Protein AF-A0A4S8MD81-F1 (afdb_monomer_lite)

Radius of gyration: 16.58 Å; chains: 1; bounding box: 30×40×44 Å

pLDDT: mean 76.7, std 15.65, range [37.62, 96.25]

Structure (mmCIF, N/CA/C/O backbone):
data_AF-A0A4S8MD81-F1
#
_entry.id   AF-A0A4S8MD81-F1
#
loop_
_atom_site.group_PDB
_atom_site.id
_atom_site.type_symbol
_atom_site.label_atom_id
_atom_site.label_alt_id
_atom_site.label_comp_id
_atom_site.label_asym_id
_atom_site.label_entity_id
_atom_site.label_seq_id
_atom_site.pdbx_PDB_ins_code
_atom_site.Cartn_x
_atom_site.Cartn_y
_atom_site.Cartn_z
_atom_site.occupancy
_atom_site.B_iso_or_equiv
_atom_site.auth_seq_id
_atom_site.auth_comp_id
_atom_site.auth_asym_id
_atom_site.auth_atom_id
_atom_site.pdbx_PDB_model_num
ATOM 1 N N . MET A 1 1 ? 10.288 -22.229 23.205 1.00 49.97 1 MET A N 1
ATOM 2 C CA . MET A 1 1 ? 10.085 -22.888 21.887 1.00 49.97 1 MET A CA 1
ATOM 3 C C . MET A 1 1 ? 8.923 -22.308 21.059 1.00 49.97 1 MET A C 1
ATOM 5 O O . MET A 1 1 ? 9.037 -22.309 19.837 1.00 49.97 1 MET A O 1
ATOM 9 N N . LEU A 1 2 ? 7.846 -21.766 21.659 1.00 53.09 2 LEU A N 1
ATOM 10 C CA . LEU A 1 2 ? 6.746 -21.101 20.921 1.00 53.09 2 LEU A CA 1
ATOM 11 C C . LEU A 1 2 ? 7.220 -19.913 20.058 1.00 53.09 2 LEU A C 1
ATOM 13 O O . LEU A 1 2 ? 6.935 -19.866 18.865 1.00 53.09 2 LEU A O 1
ATOM 17 N N . PHE A 1 3 ? 8.045 -19.026 20.628 1.00 46.56 3 PHE A N 1
ATOM 18 C CA . PHE A 1 3 ? 8.605 -17.854 19.938 1.00 46.56 3 PHE A CA 1
ATOM 19 C C . PHE A 1 3 ? 9.374 -18.184 18.648 1.00 46.56 3 PHE A C 1
ATOM 21 O O . PHE A 1 3 ? 9.335 -17.412 17.689 1.00 46.56 3 PHE A O 1
ATOM 28 N N . ASP A 1 4 ? 10.059 -19.330 18.595 1.00 56.09 4 ASP A N 1
ATOM 29 C CA . ASP A 1 4 ? 10.846 -19.723 17.422 1.00 56.09 4 ASP A CA 1
ATOM 30 C C . ASP A 1 4 ? 9.955 -20.322 16.315 1.00 56.09 4 ASP A C 1
ATOM 32 O O . ASP A 1 4 ? 10.161 -20.067 15.127 1.00 56.09 4 ASP A O 1
ATOM 36 N N . ARG A 1 5 ? 8.863 -21.009 16.692 1.00 54.31 5 ARG A N 1
ATOM 37 C CA . ARG A 1 5 ? 7.783 -21.387 15.760 1.00 54.31 5 ARG A CA 1
ATOM 38 C C . ARG A 1 5 ? 7.061 -20.156 15.206 1.00 54.31 5 ARG A C 1
ATOM 40 O O . ARG A 1 5 ? 6.821 -20.102 14.000 1.00 54.31 5 ARG A O 1
ATOM 47 N N . GLU A 1 6 ? 6.788 -19.152 16.038 1.00 52.56 6 GLU A N 1
ATOM 48 C CA . GLU A 1 6 ? 6.227 -17.858 15.624 1.00 52.56 6 GLU A CA 1
ATOM 49 C C . GLU A 1 6 ? 7.151 -17.143 14.625 1.00 52.56 6 GLU A C 1
ATOM 51 O O . GLU A 1 6 ? 6.708 -16.701 13.564 1.00 52.56 6 GLU A O 1
ATOM 56 N N . ARG A 1 7 ? 8.462 -17.073 14.911 1.00 55.28 7 ARG A N 1
ATOM 57 C CA . ARG A 1 7 ? 9.468 -16.475 14.014 1.00 55.28 7 ARG A CA 1
ATOM 58 C C . ARG A 1 7 ? 9.578 -17.223 12.689 1.00 55.28 7 ARG A C 1
ATOM 60 O O . ARG A 1 7 ? 9.639 -16.576 11.642 1.00 55.28 7 ARG A O 1
ATOM 67 N N . ARG A 1 8 ? 9.562 -18.560 12.697 1.00 54.34 8 ARG A N 1
ATOM 68 C CA . ARG A 1 8 ? 9.571 -19.377 11.469 1.00 54.34 8 ARG A CA 1
ATOM 69 C C . ARG A 1 8 ? 8.286 -19.202 10.658 1.00 54.34 8 ARG A C 1
ATOM 71 O O . ARG A 1 8 ? 8.365 -19.059 9.440 1.00 54.34 8 ARG A O 1
ATOM 78 N N . ARG A 1 9 ? 7.117 -19.108 11.306 1.00 56.19 9 ARG A N 1
ATOM 79 C CA . ARG A 1 9 ? 5.835 -18.782 10.650 1.00 56.19 9 ARG A CA 1
ATOM 80 C C . ARG A 1 9 ? 5.847 -17.375 10.046 1.00 56.19 9 ARG A C 1
ATOM 82 O O . ARG A 1 9 ? 5.486 -17.225 8.881 1.00 56.19 9 ARG A O 1
ATOM 89 N N . ARG A 1 10 ? 6.351 -16.368 10.771 1.00 53.72 10 ARG A N 1
ATOM 90 C CA . ARG A 1 10 ? 6.540 -14.990 10.272 1.00 53.72 10 ARG A CA 1
ATOM 91 C C . ARG A 1 10 ? 7.519 -14.935 9.098 1.00 53.72 10 ARG A C 1
ATOM 93 O O . ARG A 1 10 ? 7.234 -14.261 8.112 1.00 53.72 10 ARG A O 1
ATOM 100 N N . ARG A 1 11 ? 8.626 -15.688 9.145 1.00 54.03 11 ARG A N 1
ATOM 101 C CA . ARG A 1 11 ? 9.551 -15.846 8.008 1.00 54.03 11 ARG A CA 1
ATOM 102 C C . ARG A 1 11 ? 8.854 -16.505 6.819 1.00 54.03 11 ARG A C 1
ATOM 104 O O . ARG A 1 11 ? 8.951 -15.972 5.722 1.00 54.03 11 ARG A O 1
ATOM 111 N N . LYS A 1 12 ? 8.109 -17.600 7.000 1.00 53.16 12 LYS A N 1
ATOM 112 C CA . LYS A 1 12 ? 7.401 -18.292 5.904 1.00 53.16 12 LYS A CA 1
ATOM 113 C C . LYS A 1 12 ? 6.267 -17.442 5.300 1.00 53.16 12 LYS A C 1
ATOM 115 O O . LYS A 1 12 ? 6.057 -17.501 4.094 1.00 53.16 12 LYS A O 1
ATOM 120 N N . LYS A 1 13 ? 5.587 -16.606 6.097 1.00 52.12 13 LYS A N 1
ATOM 121 C CA . LYS A 1 13 ? 4.598 -15.618 5.616 1.00 52.12 13 LYS A CA 1
ATOM 122 C C . LYS A 1 13 ? 5.276 -14.466 4.855 1.00 52.12 13 LYS A C 1
ATOM 124 O O . LYS A 1 13 ? 4.832 -14.121 3.772 1.00 52.12 13 LYS A O 1
ATOM 129 N N . ARG A 1 14 ? 6.434 -13.982 5.330 1.00 48.78 14 ARG A N 1
ATOM 130 C CA . ARG A 1 14 ? 7.292 -13.014 4.611 1.00 48.78 14 ARG A CA 1
ATOM 131 C C . ARG A 1 14 ? 7.850 -13.557 3.286 1.00 48.78 14 ARG A C 1
ATOM 133 O O . ARG A 1 14 ? 8.043 -12.783 2.362 1.00 48.78 14 ARG A O 1
ATOM 140 N N . ASN A 1 15 ? 8.113 -14.865 3.195 1.00 47.84 15 ASN A N 1
ATOM 141 C CA . ASN A 1 15 ? 8.548 -15.526 1.954 1.00 47.84 15 ASN A CA 1
ATOM 142 C C . ASN A 1 15 ? 7.424 -15.609 0.909 1.00 47.84 15 ASN A C 1
ATOM 144 O O . ASN A 1 15 ? 7.713 -15.469 -0.269 1.00 47.84 15 ASN A O 1
ATOM 148 N N . ARG A 1 16 ? 6.171 -15.826 1.334 1.00 50.28 16 ARG A N 1
ATOM 149 C CA . ARG A 1 16 ? 5.004 -15.852 0.434 1.00 50.28 16 ARG A CA 1
ATOM 150 C C . ARG A 1 16 ? 4.580 -14.469 -0.054 1.00 50.28 16 ARG A C 1
ATOM 152 O O . ARG A 1 16 ? 4.001 -14.374 -1.120 1.00 50.28 16 ARG A O 1
ATOM 159 N N . MET A 1 17 ? 4.926 -13.429 0.704 1.00 50.53 17 MET A N 1
ATOM 160 C CA . MET A 1 17 ? 4.511 -12.051 0.457 1.00 50.53 17 MET A CA 1
ATOM 161 C C . MET A 1 17 ? 4.714 -11.603 -0.998 1.00 50.53 17 MET A C 1
ATOM 163 O O . MET A 1 17 ? 3.758 -11.190 -1.631 1.00 50.53 17 MET A O 1
ATOM 167 N N . CYS A 1 18 ? 5.925 -11.717 -1.554 1.00 55.44 18 CYS A N 1
ATOM 168 C CA . CYS A 1 18 ? 6.237 -11.155 -2.878 1.00 55.44 18 CYS A CA 1
ATOM 169 C C . CYS A 1 18 ? 5.833 -12.029 -4.075 1.00 55.44 18 CYS A C 1
ATOM 171 O O . CYS A 1 18 ? 6.227 -11.726 -5.191 1.00 55.44 18 CYS A O 1
ATOM 173 N N . ASN A 1 19 ? 5.088 -13.116 -3.864 1.00 52.03 19 ASN A N 1
ATOM 174 C CA . ASN A 1 19 ? 4.701 -14.014 -4.956 1.00 52.03 19 ASN A CA 1
ATOM 175 C C . ASN A 1 19 ? 3.229 -13.863 -5.370 1.00 52.03 19 ASN A C 1
ATOM 177 O O . ASN A 1 19 ? 2.798 -14.547 -6.295 1.00 52.03 19 ASN A O 1
ATOM 181 N N . ASP A 1 20 ? 2.468 -12.975 -4.726 1.00 51.22 20 ASP A N 1
ATOM 182 C CA . ASP A 1 20 ? 1.067 -12.739 -5.072 1.00 51.22 20 ASP A CA 1
ATOM 183 C C . ASP A 1 20 ? 0.967 -11.589 -6.085 1.00 51.22 20 ASP A C 1
ATOM 185 O O . ASP A 1 20 ? 1.255 -10.436 -5.762 1.00 51.22 20 ASP A O 1
ATOM 189 N N . THR A 1 21 ? 0.551 -11.901 -7.316 1.00 46.38 21 THR A N 1
ATOM 190 C CA . THR A 1 21 ? 0.331 -10.935 -8.403 1.00 46.38 21 THR A CA 1
ATOM 191 C C . THR A 1 21 ? -1.157 -10.621 -8.579 1.00 46.38 21 THR A C 1
ATOM 193 O O . THR A 1 21 ? -1.921 -11.446 -9.077 1.00 46.38 21 THR A O 1
ATOM 196 N N . PRO A 1 22 ? -1.602 -9.400 -8.241 1.00 47.81 22 PRO A N 1
ATOM 197 C CA . PRO A 1 22 ? -2.851 -8.873 -8.780 1.00 47.81 22 PRO A CA 1
ATOM 198 C C . PRO A 1 22 ? -2.528 -7.821 -9.837 1.00 47.81 22 PRO A C 1
ATOM 200 O O . PRO A 1 22 ? -1.952 -6.776 -9.539 1.00 47.81 22 PRO A O 1
ATOM 203 N N . ARG A 1 23 ? -2.936 -8.088 -11.078 1.00 48.50 23 ARG A N 1
ATOM 204 C CA . ARG A 1 23 ? -3.058 -7.056 -12.111 1.00 48.50 23 ARG A CA 1
ATOM 205 C C . ARG A 1 23 ? -4.248 -6.148 -11.766 1.00 48.50 23 ARG A C 1
ATOM 207 O O . ARG A 1 23 ? -5.278 -6.651 -11.322 1.00 48.50 23 ARG A O 1
ATOM 214 N N . ILE A 1 24 ? -4.091 -4.846 -12.034 1.00 42.00 24 ILE A N 1
ATOM 215 C CA . ILE A 1 24 ? -5.099 -3.783 -12.269 1.00 42.00 24 ILE A CA 1
ATOM 216 C C . ILE A 1 24 ? -4.888 -2.493 -11.438 1.00 42.00 24 ILE A C 1
ATOM 218 O O . ILE A 1 24 ? -4.686 -2.477 -10.216 1.00 42.00 24 ILE A O 1
ATOM 222 N N . HIS A 1 25 ? -4.965 -1.412 -12.222 1.00 44.66 25 HIS A N 1
ATOM 223 C CA . HIS A 1 25 ? -4.811 0.022 -12.007 1.00 44.66 25 HIS A CA 1
ATOM 224 C C . HIS A 1 25 ? -5.661 0.624 -10.878 1.00 44.66 25 HIS A C 1
ATOM 226 O O . HIS A 1 25 ? -6.871 0.444 -10.847 1.00 44.66 25 HIS A O 1
ATOM 232 N N . LEU A 1 26 ? -5.020 1.431 -10.021 1.00 37.62 26 LEU A N 1
ATOM 233 C CA . LEU A 1 26 ? -5.556 2.700 -9.495 1.00 37.62 26 LEU A CA 1
ATOM 234 C C . LEU A 1 26 ? -4.376 3.494 -8.889 1.00 37.62 26 LEU A C 1
ATOM 236 O O . LEU A 1 26 ? -3.965 3.245 -7.758 1.00 37.62 26 LEU A O 1
ATOM 240 N N . ALA A 1 27 ? -3.762 4.384 -9.671 1.00 47.59 27 ALA A N 1
ATOM 241 C CA . ALA A 1 27 ? -2.394 4.866 -9.433 1.00 47.59 27 ALA A CA 1
ATOM 242 C C . ALA A 1 27 ? -2.215 5.804 -8.220 1.00 47.59 27 ALA A C 1
ATOM 244 O O . ALA A 1 27 ? -1.149 5.828 -7.619 1.00 47.59 27 ALA A O 1
ATOM 245 N N . PHE A 1 28 ? -3.235 6.557 -7.800 1.00 48.16 28 PHE A N 1
ATOM 246 C CA . PHE A 1 28 ? -2.974 7.717 -6.932 1.00 48.16 28 PHE A CA 1
ATOM 247 C C . PHE A 1 28 ? -2.937 7.426 -5.420 1.00 48.16 28 PHE A C 1
ATOM 249 O O . PHE A 1 28 ? -2.275 8.128 -4.659 1.00 48.16 28 PHE A O 1
ATOM 256 N N . LEU A 1 29 ? -3.620 6.376 -4.953 1.00 53.72 29 LEU A N 1
ATOM 257 C CA . LEU A 1 29 ? -3.719 6.074 -3.514 1.00 53.72 29 LEU A CA 1
ATOM 258 C C . LEU A 1 29 ? -2.620 5.132 -3.009 1.00 53.72 29 LEU A C 1
ATOM 260 O O . LEU A 1 29 ? -2.388 5.024 -1.801 1.00 53.72 29 LEU A O 1
ATOM 264 N N . ARG A 1 30 ? -1.920 4.450 -3.918 1.00 61.94 30 ARG A N 1
ATOM 265 C CA . ARG A 1 30 ? -1.193 3.213 -3.604 1.00 61.94 30 ARG A CA 1
ATOM 266 C C . ARG A 1 30 ? 0.301 3.450 -3.349 1.00 61.94 30 ARG A C 1
ATOM 268 O O . ARG A 1 30 ? 0.846 2.847 -2.434 1.00 61.94 30 ARG A O 1
ATOM 275 N N . SER A 1 31 ? 0.916 4.423 -4.013 1.00 69.88 31 SER A N 1
ATOM 276 C CA . SER A 1 31 ? 2.365 4.691 -3.980 1.00 69.88 31 SER A CA 1
ATOM 277 C C . SER A 1 31 ? 2.980 5.001 -2.609 1.00 69.88 31 SER A C 1
ATOM 279 O O . SER A 1 31 ? 2.319 5.553 -1.726 1.00 69.88 31 SER A O 1
ATOM 281 N N . LEU A 1 32 ? 4.257 4.678 -2.411 1.00 79.25 32 LEU A N 1
ATOM 282 C CA . LEU A 1 32 ? 5.035 5.115 -1.247 1.00 79.25 32 LEU A CA 1
ATOM 283 C C . LEU A 1 32 ? 5.829 6.373 -1.614 1.00 79.25 32 LEU A C 1
ATOM 285 O O . LEU A 1 32 ? 6.238 6.545 -2.752 1.00 79.25 32 LEU A O 1
ATOM 289 N N . VAL A 1 33 ? 6.064 7.262 -0.642 1.00 80.12 33 VAL A N 1
ATOM 290 C CA . VAL A 1 33 ? 6.790 8.527 -0.898 1.00 80.12 33 VAL A CA 1
ATOM 291 C C . VAL A 1 33 ? 8.226 8.269 -1.370 1.00 80.12 33 VAL A C 1
ATOM 293 O O . VAL A 1 33 ? 8.803 9.066 -2.100 1.00 80.12 33 VAL A O 1
ATOM 296 N N . LEU A 1 34 ? 8.800 7.144 -0.950 1.00 82.50 34 LEU A N 1
ATOM 297 C CA . LEU A 1 34 ? 10.147 6.724 -1.296 1.00 82.50 34 LEU A CA 1
ATOM 298 C C . LEU A 1 34 ? 10.083 5.541 -2.280 1.00 82.50 34 LEU A C 1
ATOM 300 O O . LEU A 1 34 ? 9.640 4.461 -1.869 1.00 82.50 34 LEU A O 1
ATOM 304 N N . PRO A 1 35 ? 10.534 5.699 -3.541 1.00 79.81 35 PRO A N 1
ATOM 305 C CA . PRO A 1 35 ? 10.359 4.696 -4.599 1.00 79.81 35 PRO A CA 1
ATOM 306 C C . PRO A 1 35 ? 11.104 3.385 -4.311 1.00 79.81 35 PRO A C 1
ATOM 308 O O . PRO A 1 35 ? 10.648 2.301 -4.674 1.00 79.81 35 PRO A O 1
ATOM 311 N N . GLN A 1 36 ? 12.207 3.431 -3.558 1.00 82.94 36 GLN A N 1
ATOM 312 C CA . GLN A 1 36 ? 12.906 2.225 -3.108 1.00 82.94 36 GLN A CA 1
ATOM 313 C C . GLN A 1 36 ? 12.024 1.314 -2.239 1.00 82.94 36 GLN A C 1
ATOM 315 O O . GLN A 1 36 ? 12.264 0.110 -2.169 1.00 82.94 36 GLN A O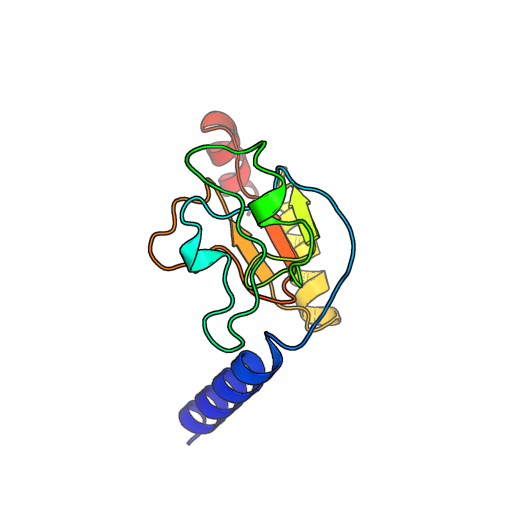 1
ATOM 320 N N . TRP A 1 37 ? 10.990 1.861 -1.592 1.00 87.81 37 TRP A N 1
ATOM 321 C CA . TRP A 1 37 ? 10.031 1.093 -0.797 1.00 87.81 37 TRP A CA 1
ATOM 322 C C . TRP A 1 37 ? 8.791 0.656 -1.571 1.00 87.81 37 TRP A C 1
ATOM 324 O O . TRP A 1 37 ? 7.964 -0.061 -1.009 1.00 87.81 37 TRP A O 1
ATOM 334 N N . GLU A 1 38 ? 8.667 1.022 -2.845 1.00 86.69 38 GLU A N 1
ATOM 335 C CA . GLU A 1 38 ? 7.701 0.416 -3.769 1.00 86.69 38 GLU A CA 1
ATOM 336 C C . GLU A 1 38 ? 8.236 -0.880 -4.381 1.00 86.69 38 GLU A C 1
ATOM 338 O O . GLU A 1 38 ? 7.465 -1.757 -4.762 1.00 86.69 38 GLU A O 1
ATOM 343 N N . THR A 1 39 ? 9.560 -1.031 -4.422 1.00 88.25 39 THR A N 1
ATOM 344 C CA . THR A 1 39 ? 10.213 -2.266 -4.858 1.00 88.25 39 THR A CA 1
ATOM 345 C C . THR A 1 39 ? 10.093 -3.339 -3.776 1.00 88.25 39 THR A C 1
ATOM 347 O O . THR A 1 39 ? 10.526 -3.123 -2.637 1.00 88.25 39 THR A O 1
ATOM 350 N N . CYS A 1 40 ? 9.604 -4.540 -4.119 1.00 88.38 40 CYS A N 1
ATOM 351 C CA . CYS A 1 40 ? 9.774 -5.667 -3.203 1.00 88.38 40 CYS A CA 1
ATOM 352 C C . CYS A 1 40 ? 11.271 -5.994 -3.106 1.00 88.38 40 CYS A C 1
ATOM 354 O O . CYS A 1 40 ? 11.867 -6.580 -4.004 1.00 88.38 40 CYS A O 1
ATOM 356 N N . GLN A 1 41 ? 11.855 -5.708 -1.944 1.00 86.88 41 GLN A N 1
ATOM 357 C CA . GLN A 1 41 ? 13.278 -5.914 -1.642 1.00 86.88 41 GLN A CA 1
ATOM 358 C C . GLN A 1 41 ? 13.754 -7.373 -1.731 1.00 86.88 41 GLN A C 1
ATOM 360 O O . GLN A 1 41 ? 14.944 -7.655 -1.656 1.00 86.88 41 GLN A O 1
ATOM 365 N N . ARG A 1 42 ? 12.826 -8.324 -1.830 1.00 85.88 42 ARG A N 1
ATOM 366 C CA . ARG A 1 42 ? 13.127 -9.752 -1.894 1.00 85.88 42 ARG A CA 1
ATOM 367 C C . ARG A 1 42 ? 13.133 -10.291 -3.324 1.00 85.88 42 ARG A C 1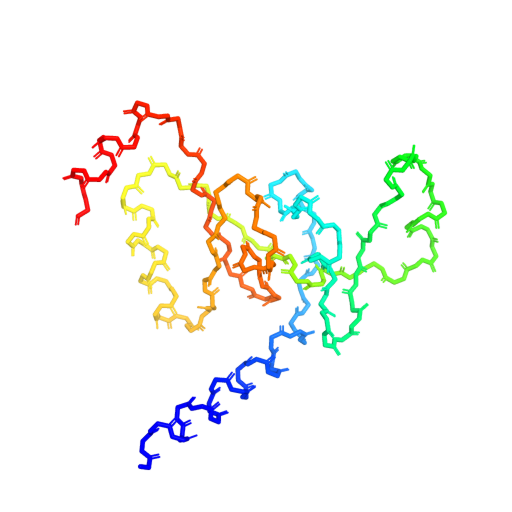
ATOM 369 O O . ARG A 1 42 ? 13.974 -11.125 -3.630 1.00 85.88 42 ARG A O 1
ATOM 376 N N . SER A 1 43 ? 12.157 -9.900 -4.137 1.00 86.12 43 SER A N 1
ATOM 377 C CA . SER A 1 43 ? 11.980 -10.383 -5.513 1.00 86.12 43 SER A CA 1
ATOM 378 C C . SER A 1 43 ? 12.478 -9.380 -6.553 1.00 86.12 43 SER A C 1
ATOM 380 O O . SER A 1 43 ? 12.482 -9.694 -7.734 1.00 86.12 43 SER A O 1
ATOM 382 N N . SER A 1 44 ? 12.877 -8.176 -6.130 1.00 87.12 44 SER A N 1
ATOM 383 C CA . SER A 1 44 ? 13.249 -7.048 -6.995 1.00 87.12 44 SER A CA 1
ATOM 384 C C . SER A 1 44 ? 12.131 -6.565 -7.928 1.00 87.12 44 SER A C 1
ATOM 386 O O . SER A 1 44 ? 12.381 -5.746 -8.811 1.00 87.12 44 SER A O 1
ATOM 388 N N . GLN A 1 45 ? 10.896 -7.019 -7.697 1.00 87.75 45 GLN A N 1
ATOM 389 C CA . GLN A 1 45 ? 9.704 -6.591 -8.422 1.00 87.75 45 GLN A CA 1
ATOM 390 C C . GLN A 1 45 ? 9.417 -5.124 -8.149 1.00 87.75 45 GLN A C 1
ATOM 392 O O . GLN A 1 45 ? 9.386 -4.697 -6.988 1.00 87.75 45 GLN A O 1
ATOM 397 N N . LYS A 1 46 ? 9.192 -4.365 -9.216 1.00 86.31 46 LYS A N 1
ATOM 398 C CA . LYS A 1 46 ? 9.030 -2.917 -9.165 1.00 86.31 46 LYS A CA 1
ATOM 399 C C . LYS A 1 46 ? 8.304 -2.409 -10.402 1.00 86.31 46 LYS A C 1
ATOM 401 O O . LYS A 1 46 ? 8.304 -3.059 -11.443 1.00 86.31 46 LYS A O 1
ATOM 406 N N . CYS A 1 47 ? 7.762 -1.207 -10.284 1.00 85.88 47 CYS A N 1
ATOM 407 C CA . CYS A 1 47 ? 7.260 -0.431 -11.407 1.00 85.88 47 CYS A CA 1
ATOM 408 C C . CYS A 1 47 ? 7.481 1.050 -11.100 1.00 85.88 47 CYS A C 1
ATOM 410 O O . CYS A 1 47 ? 6.568 1.766 -10.697 1.00 85.88 47 CYS A O 1
ATOM 412 N N . LEU A 1 48 ? 8.748 1.463 -11.162 1.00 84.50 48 LEU A N 1
ATOM 413 C CA . LEU A 1 48 ? 9.150 2.816 -10.796 1.00 84.50 48 LEU A CA 1
ATOM 414 C C . LEU A 1 48 ? 9.037 3.723 -12.015 1.00 84.50 48 LEU A C 1
ATOM 416 O O . LEU A 1 48 ? 9.585 3.409 -13.068 1.00 84.50 48 LEU A O 1
ATOM 420 N N . LEU A 1 49 ? 8.364 4.855 -11.843 1.00 84.06 49 LEU A N 1
ATOM 421 C CA . LEU A 1 49 ? 8.391 5.941 -12.815 1.00 84.06 49 LEU A CA 1
ATOM 422 C C . LEU A 1 49 ? 9.702 6.727 -12.684 1.00 84.06 49 LEU A C 1
ATOM 424 O O . LEU A 1 49 ? 10.337 6.737 -11.625 1.00 84.06 49 LEU A O 1
ATOM 428 N N . ASP A 1 50 ? 10.086 7.414 -13.754 1.00 82.50 50 ASP A N 1
ATOM 429 C CA . ASP A 1 50 ? 11.183 8.377 -13.722 1.00 82.50 50 ASP A CA 1
ATOM 430 C C . ASP A 1 50 ? 10.767 9.592 -12.873 1.00 82.50 50 ASP A C 1
ATOM 432 O O . ASP A 1 50 ? 9.811 10.305 -13.185 1.00 82.50 50 ASP A O 1
ATOM 436 N N . SER A 1 51 ? 11.470 9.804 -11.758 1.00 78.31 51 SER A N 1
ATOM 437 C CA . SER A 1 51 ? 11.175 10.881 -10.809 1.00 78.31 51 SER A CA 1
ATOM 438 C C . SER A 1 51 ? 11.542 12.269 -11.332 1.00 78.31 51 SER A C 1
ATOM 440 O O . SER A 1 51 ? 11.025 13.260 -10.818 1.00 78.31 51 SER A O 1
ATOM 442 N N . MET A 1 52 ? 12.417 12.347 -12.336 1.00 83.94 52 MET A N 1
ATOM 443 C CA . MET A 1 52 ? 12.834 13.594 -12.974 1.00 83.94 52 MET A CA 1
ATOM 444 C C . MET A 1 52 ? 11.932 13.929 -14.161 1.00 83.94 52 MET A C 1
ATOM 446 O O . MET A 1 52 ? 11.674 15.102 -14.424 1.00 83.94 52 MET A O 1
ATOM 450 N N . GLN A 1 53 ? 11.425 12.910 -14.859 1.00 84.75 53 GLN A N 1
ATOM 451 C CA . GLN A 1 53 ? 10.514 13.057 -15.994 1.00 84.75 53 GLN A CA 1
ATOM 452 C C . GLN A 1 53 ? 9.373 12.027 -15.921 1.00 84.75 53 GLN A C 1
ATOM 454 O O . GLN A 1 53 ? 9.442 10.984 -16.566 1.00 84.75 53 GLN A O 1
ATOM 459 N N . PRO A 1 54 ? 8.263 12.325 -15.219 1.00 78.62 54 PRO A N 1
ATOM 460 C CA . PRO A 1 54 ? 7.155 11.379 -15.033 1.00 78.62 54 PRO A CA 1
ATOM 461 C C . PRO A 1 54 ? 6.465 10.916 -16.324 1.00 78.62 54 PRO A C 1
ATOM 463 O O . PRO A 1 54 ? 5.744 9.924 -16.303 1.00 78.62 54 PRO A O 1
ATOM 466 N N . ASN A 1 55 ? 6.667 11.636 -17.434 1.00 82.81 55 ASN A N 1
ATOM 467 C CA . ASN A 1 55 ? 6.132 11.297 -18.754 1.00 82.81 55 ASN A CA 1
ATOM 468 C C . ASN A 1 55 ? 7.146 10.553 -19.652 1.00 82.81 55 ASN A C 1
ATOM 470 O O . ASN A 1 55 ? 6.901 10.377 -20.843 1.00 82.81 55 ASN A O 1
ATOM 474 N N . ASN A 1 56 ? 8.299 10.150 -19.110 1.00 86.81 56 ASN A N 1
ATOM 475 C CA . ASN A 1 56 ? 9.322 9.407 -19.838 1.00 86.81 56 ASN A CA 1
ATOM 476 C C . ASN A 1 56 ? 8.887 7.951 -20.049 1.00 86.81 56 ASN A C 1
ATOM 478 O O . ASN A 1 56 ? 9.050 7.115 -19.159 1.00 86.81 56 ASN A O 1
ATOM 482 N N . SER A 1 57 ? 8.374 7.646 -21.241 1.00 85.25 57 SER A N 1
ATOM 483 C CA . SER A 1 57 ? 7.823 6.327 -21.552 1.00 85.25 57 SER A CA 1
ATOM 484 C C . SER A 1 57 ? 8.843 5.194 -21.466 1.00 85.25 57 SER A C 1
ATOM 486 O O . SER A 1 57 ? 8.477 4.081 -21.096 1.00 85.25 57 SER A O 1
ATOM 488 N N . ALA A 1 58 ? 10.137 5.485 -21.638 1.00 85.44 58 ALA A N 1
ATOM 489 C CA . ALA A 1 58 ? 11.213 4.512 -21.462 1.00 85.44 58 ALA A CA 1
ATOM 490 C C . ALA A 1 58 ? 11.313 3.949 -20.028 1.00 85.44 58 ALA A C 1
ATOM 492 O O . ALA A 1 58 ? 11.964 2.929 -19.814 1.00 85.44 58 ALA A O 1
ATOM 493 N N . ALA A 1 59 ? 10.680 4.587 -19.036 1.00 81.12 59 ALA A N 1
ATOM 494 C CA . ALA A 1 59 ? 10.648 4.088 -17.663 1.00 81.12 59 ALA A CA 1
ATOM 495 C C . ALA A 1 59 ? 9.667 2.914 -17.457 1.00 81.12 59 ALA A C 1
ATOM 497 O O . ALA A 1 59 ? 9.826 2.160 -16.496 1.00 81.12 59 ALA A O 1
ATOM 498 N N . TRP A 1 60 ? 8.671 2.736 -18.336 1.00 80.00 60 TRP A N 1
ATOM 499 C CA . TRP A 1 60 ? 7.664 1.6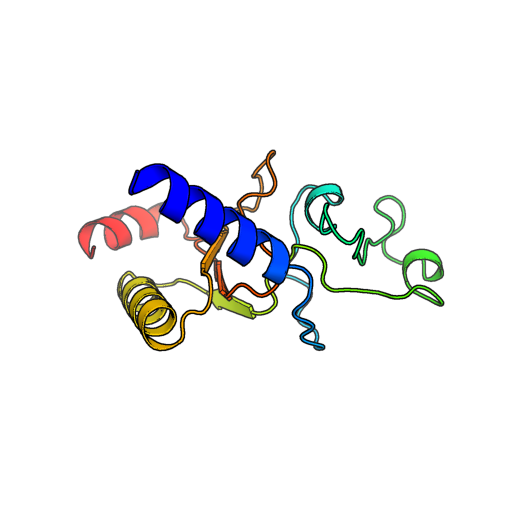66 -18.220 1.00 80.00 60 TRP A CA 1
ATOM 500 C C . TRP A 1 60 ? 7.411 0.878 -19.514 1.00 80.00 60 TRP A C 1
ATOM 502 O O . TRP A 1 60 ? 6.897 -0.237 -19.448 1.00 80.00 60 TRP A O 1
ATOM 512 N N . GLU A 1 61 ? 7.761 1.408 -20.686 1.00 83.75 61 GLU A N 1
ATOM 513 C CA . GLU A 1 61 ? 7.658 0.698 -21.963 1.00 83.75 61 GLU A CA 1
ATOM 514 C C . GLU A 1 61 ? 8.775 -0.344 -22.097 1.00 83.75 61 GLU A C 1
ATOM 516 O O . GLU A 1 61 ? 9.951 -0.053 -21.896 1.00 83.75 61 GLU A O 1
ATOM 521 N N . GLY A 1 62 ? 8.406 -1.588 -22.423 1.00 81.44 62 GLY A N 1
ATOM 522 C CA . GLY A 1 62 ? 9.356 -2.701 -22.560 1.00 81.44 62 GLY A CA 1
ATOM 523 C C . GLY A 1 62 ? 9.918 -3.244 -21.238 1.00 81.44 62 GLY A C 1
ATOM 524 O O . GLY A 1 62 ? 10.766 -4.132 -21.262 1.00 81.44 62 GLY A O 1
ATOM 525 N N . MET A 1 63 ? 9.440 -2.743 -20.095 1.00 80.31 63 MET A N 1
ATOM 526 C CA . MET A 1 63 ? 9.799 -3.215 -18.757 1.00 80.31 63 MET A CA 1
ATOM 527 C C . MET A 1 63 ? 8.695 -4.115 -18.189 1.00 80.31 63 MET A C 1
ATOM 529 O O . MET A 1 63 ? 7.508 -3.805 -18.310 1.00 80.31 63 MET A O 1
ATOM 533 N N . ASP A 1 64 ? 9.076 -5.187 -17.491 1.00 83.62 64 ASP A N 1
ATOM 534 C CA . ASP A 1 64 ? 8.135 -5.969 -16.683 1.00 83.62 64 ASP A CA 1
ATOM 535 C C . ASP A 1 64 ? 7.733 -5.162 -15.435 1.00 83.62 64 ASP A C 1
ATOM 537 O O . ASP A 1 64 ? 8.375 -5.204 -14.384 1.00 83.62 64 ASP A O 1
ATOM 541 N N . CYS A 1 65 ? 6.673 -4.363 -15.582 1.00 83.50 65 CYS A N 1
ATOM 542 C CA . CYS A 1 65 ? 6.080 -3.570 -14.509 1.00 83.50 65 CYS A CA 1
ATOM 543 C C . CYS A 1 65 ? 5.318 -4.478 -13.537 1.00 83.50 65 CYS A C 1
ATOM 545 O O . CYS A 1 65 ? 4.258 -5.028 -13.852 1.00 83.50 65 CYS A O 1
ATOM 547 N N . GLU A 1 66 ? 5.838 -4.586 -12.317 1.00 86.06 66 GLU A N 1
ATOM 548 C CA . GLU A 1 66 ? 5.243 -5.386 -11.254 1.00 86.06 66 GLU A CA 1
ATOM 549 C C . GLU A 1 66 ? 4.841 -4.540 -10.041 1.00 86.06 66 GLU A C 1
ATOM 551 O O . GLU A 1 66 ? 5.413 -3.490 -9.752 1.00 86.06 66 GLU A O 1
ATOM 556 N N . GLN A 1 67 ? 3.858 -5.031 -9.283 1.00 84.94 67 GLN A N 1
ATOM 557 C CA . GLN A 1 67 ? 3.268 -4.322 -8.142 1.00 84.94 67 GLN A CA 1
ATOM 558 C C . GLN A 1 67 ? 4.274 -4.039 -7.005 1.00 84.94 67 GLN A C 1
ATOM 560 O O . GLN A 1 67 ? 4.106 -3.078 -6.250 1.00 84.94 67 GLN A O 1
ATOM 565 N N . GLY A 1 68 ? 5.296 -4.888 -6.851 1.00 88.75 68 GLY A N 1
ATOM 566 C CA . GLY A 1 68 ? 6.312 -4.762 -5.807 1.00 88.75 68 GLY A CA 1
ATOM 567 C C . GLY A 1 68 ? 5.739 -4.855 -4.387 1.00 88.75 68 GLY A C 1
ATOM 568 O O . GLY A 1 68 ? 4.943 -5.738 -4.070 1.00 88.75 68 GLY A O 1
ATOM 569 N N . SER A 1 69 ? 6.171 -3.963 -3.496 1.00 88.69 69 SER A N 1
ATOM 570 C CA . SER A 1 69 ? 5.708 -3.883 -2.100 1.00 88.69 69 SER A CA 1
ATOM 571 C C . SER A 1 69 ? 4.497 -2.984 -1.886 1.00 88.69 69 SER A C 1
ATOM 573 O O . SER A 1 69 ? 4.047 -2.821 -0.751 1.00 88.69 69 SER A O 1
ATOM 575 N N . VAL A 1 70 ? 3.943 -2.419 -2.954 1.00 87.38 70 VAL A N 1
ATOM 576 C CA . VAL A 1 70 ? 2.745 -1.590 -2.882 1.00 87.38 70 VAL A CA 1
ATOM 577 C C . VAL A 1 70 ? 1.507 -2.471 -2.719 1.00 87.38 70 VAL A C 1
ATOM 579 O O . VAL A 1 70 ? 1.292 -3.393 -3.504 1.00 87.38 70 VAL A O 1
ATOM 582 N N . SER A 1 71 ? 0.635 -2.159 -1.757 1.00 88.62 71 SER A N 1
ATOM 583 C CA . SER A 1 71 ? -0.568 -2.971 -1.519 1.00 88.62 71 SER A CA 1
ATOM 584 C C . SER A 1 71 ? -1.480 -2.994 -2.760 1.00 88.62 71 SER A C 1
ATOM 586 O O . SER A 1 71 ? -1.740 -1.946 -3.367 1.00 88.62 71 SER A O 1
ATOM 588 N N . PRO A 1 72 ? -2.005 -4.160 -3.165 1.00 85.75 72 PRO A N 1
ATOM 589 C CA . PRO A 1 72 ? -2.849 -4.268 -4.345 1.00 85.75 72 PRO A CA 1
ATOM 590 C C . PRO A 1 72 ? -4.235 -3.617 -4.229 1.00 85.75 72 PRO A C 1
ATOM 592 O O . PRO A 1 72 ? -4.878 -3.321 -5.231 1.00 85.75 72 PRO A O 1
ATOM 595 N N . ARG A 1 73 ? -4.749 -3.435 -3.014 1.00 86.81 73 ARG A N 1
ATOM 596 C CA . ARG A 1 73 ? -6.067 -2.837 -2.766 1.00 86.81 73 ARG A CA 1
ATOM 597 C C . ARG A 1 73 ? -5.994 -1.964 -1.530 1.00 86.81 73 ARG A C 1
ATOM 599 O O . ARG A 1 73 ? -5.194 -2.257 -0.646 1.00 86.81 73 ARG A O 1
ATOM 606 N N . TYR A 1 74 ? -6.819 -0.922 -1.476 1.00 88.25 74 TYR A N 1
ATOM 607 C CA . TYR A 1 74 ? -6.907 -0.040 -0.318 1.00 88.25 74 TYR A CA 1
ATOM 608 C C . TYR A 1 74 ? -8.358 0.178 0.104 1.00 88.25 74 TYR A C 1
ATOM 610 O O . TYR A 1 74 ? -9.231 0.318 -0.749 1.00 88.25 74 TYR A O 1
ATOM 618 N N . ILE A 1 75 ? -8.586 0.234 1.414 1.00 89.75 75 ILE A N 1
ATOM 619 C CA . ILE A 1 75 ? -9.808 0.754 2.029 1.00 89.75 75 ILE A CA 1
ATOM 620 C C . ILE A 1 75 ? -9.527 2.203 2.423 1.00 89.75 75 ILE A C 1
ATOM 622 O O . ILE A 1 75 ? -8.578 2.468 3.163 1.00 89.75 75 ILE A O 1
ATOM 626 N N . ASP A 1 76 ? -10.334 3.126 1.907 1.00 89.12 76 ASP A N 1
ATOM 627 C CA . ASP A 1 76 ? -10.380 4.518 2.357 1.00 89.12 76 ASP A CA 1
ATOM 628 C C . ASP A 1 76 ? -11.086 4.558 3.718 1.00 89.12 76 ASP A C 1
ATOM 630 O O . ASP A 1 76 ? -12.298 4.369 3.790 1.00 89.12 76 ASP A O 1
ATOM 634 N N . VAL A 1 77 ? -10.319 4.710 4.801 1.00 88.50 77 VAL A N 1
ATOM 635 C CA . VAL A 1 77 ? -10.857 4.662 6.166 1.00 88.50 77 VAL A CA 1
ATOM 636 C C . VAL A 1 77 ? -11.505 6.001 6.489 1.00 88.50 77 VAL A C 1
ATOM 638 O O . VAL A 1 77 ? -10.820 7.022 6.553 1.00 88.50 77 VAL A O 1
ATOM 641 N N . ARG A 1 78 ? -12.818 5.994 6.736 1.00 85.44 78 ARG A N 1
ATOM 642 C CA . ARG A 1 78 ? -13.610 7.191 7.058 1.00 85.44 78 ARG A CA 1
ATOM 643 C C . ARG A 1 78 ? -14.124 7.190 8.493 1.00 85.44 78 ARG A C 1
ATOM 645 O O . ARG A 1 78 ? -14.379 8.270 9.023 1.00 85.44 78 ARG A O 1
ATOM 652 N N . SER A 1 79 ? -14.243 6.012 9.102 1.00 86.62 79 SER A N 1
ATOM 653 C CA . SER A 1 79 ? -14.798 5.783 10.440 1.00 86.62 79 SER A CA 1
ATOM 654 C C . SER A 1 79 ? -14.131 4.598 11.154 1.00 86.62 79 SER A C 1
ATOM 656 O O . SER A 1 79 ? -13.443 3.787 10.525 1.00 86.62 79 SER A O 1
ATOM 658 N N . ALA A 1 80 ? -14.334 4.486 12.471 1.00 88.62 80 ALA A N 1
ATOM 659 C CA . ALA A 1 80 ? -13.859 3.345 13.258 1.00 88.62 80 ALA A CA 1
ATOM 660 C C . ALA A 1 80 ? -14.455 2.012 12.762 1.00 88.62 80 ALA A C 1
ATOM 662 O O . ALA A 1 80 ? -13.774 0.982 12.762 1.00 88.62 80 ALA A O 1
ATOM 663 N N . GLU A 1 81 ? -15.692 2.039 12.260 1.00 89.88 81 GLU A N 1
ATOM 664 C CA . GLU A 1 81 ? -16.383 0.870 11.714 1.00 89.88 81 GLU A CA 1
ATOM 665 C C . GLU A 1 81 ? -15.649 0.274 10.500 1.00 89.88 81 GLU A C 1
ATOM 667 O O . GLU A 1 81 ? -15.484 -0.946 10.422 1.00 89.88 81 GLU A O 1
ATOM 672 N N . ASP A 1 82 ? -15.103 1.112 9.609 1.00 90.50 82 ASP A N 1
ATOM 673 C CA . ASP A 1 82 ? -14.314 0.650 8.454 1.00 90.50 82 ASP A CA 1
ATOM 674 C C . ASP A 1 82 ? -13.103 -0.179 8.902 1.00 90.50 82 ASP A C 1
ATOM 676 O O . ASP A 1 82 ? -12.768 -1.211 8.310 1.00 90.50 82 ASP A O 1
ATOM 680 N N . VAL A 1 83 ? -12.455 0.251 9.989 1.00 91.06 83 VAL A N 1
ATOM 681 C CA . VAL A 1 83 ? -11.325 -0.466 10.584 1.00 91.06 83 VAL A CA 1
ATOM 682 C C . VAL A 1 83 ? -11.798 -1.791 11.169 1.00 91.06 83 VAL A C 1
ATOM 684 O O . VAL A 1 83 ? -11.226 -2.835 10.854 1.00 91.06 83 VAL A O 1
ATOM 687 N N . GLN A 1 84 ? -12.865 -1.788 11.966 1.00 93.94 84 GLN A N 1
ATOM 688 C CA . GLN A 1 84 ? -13.411 -3.006 12.569 1.00 93.94 84 GLN A CA 1
ATOM 689 C C . GLN A 1 84 ? -13.822 -4.043 11.510 1.00 93.94 84 GLN A C 1
ATOM 691 O O . GLN A 1 84 ? -13.534 -5.235 11.658 1.00 93.94 84 GLN A O 1
ATOM 696 N N . ILE A 1 85 ? -14.461 -3.614 10.419 1.00 94.00 85 ILE A N 1
ATOM 697 C CA . ILE A 1 85 ? -14.818 -4.478 9.286 1.00 94.00 85 ILE A CA 1
ATOM 698 C C . ILE A 1 85 ? -13.558 -5.032 8.617 1.00 94.00 85 ILE A C 1
ATOM 700 O O . ILE A 1 85 ? -13.467 -6.241 8.394 1.00 94.00 85 ILE A O 1
ATOM 704 N N . ALA A 1 86 ? -12.555 -4.192 8.352 1.00 92.75 86 ALA A N 1
ATOM 705 C CA . ALA A 1 86 ? -11.317 -4.635 7.723 1.00 92.75 86 ALA A CA 1
ATOM 706 C C . ALA A 1 86 ? -10.544 -5.659 8.571 1.00 92.75 86 ALA A C 1
ATOM 708 O O . ALA A 1 86 ? -10.020 -6.640 8.036 1.00 92.75 86 ALA A O 1
ATOM 709 N N . PHE A 1 87 ? -10.495 -5.472 9.893 1.00 94.56 87 PHE A N 1
ATOM 710 C CA . PHE A 1 87 ? -9.882 -6.437 10.807 1.00 94.56 87 PHE A CA 1
ATOM 711 C C . PHE A 1 87 ? -10.641 -7.766 10.824 1.00 94.56 87 PHE A C 1
ATOM 713 O O . PHE A 1 87 ? -10.004 -8.816 10.723 1.00 94.56 87 PHE A O 1
ATOM 720 N N . ARG A 1 88 ? -11.981 -7.742 10.872 1.00 96.25 88 ARG A N 1
ATOM 721 C CA . ARG A 1 88 ? -12.804 -8.961 10.770 1.00 96.25 88 ARG A CA 1
ATOM 722 C C . ARG A 1 88 ? -12.565 -9.688 9.446 1.00 96.25 88 ARG A C 1
ATOM 724 O O . ARG A 1 88 ? -12.314 -10.891 9.449 1.00 96.25 88 ARG A O 1
ATOM 731 N N . PHE A 1 89 ? -12.545 -8.958 8.333 1.00 94.00 89 PHE A N 1
ATOM 732 C CA . PHE A 1 89 ? -12.243 -9.509 7.013 1.00 94.00 89 PHE A CA 1
ATOM 733 C C . PHE A 1 89 ? -10.859 -10.171 6.969 1.00 94.00 89 PHE A C 1
ATOM 735 O O . PHE A 1 89 ? -10.721 -11.295 6.485 1.00 94.00 89 PHE A O 1
ATOM 742 N N . ALA A 1 90 ? -9.826 -9.520 7.509 1.00 93.81 90 ALA A N 1
ATOM 743 C CA . ALA A 1 90 ? -8.474 -10.073 7.550 1.00 93.81 90 ALA A CA 1
ATOM 744 C C . ALA A 1 90 ? -8.361 -11.315 8.444 1.00 93.81 90 ALA A C 1
ATOM 746 O O . ALA A 1 90 ? -7.632 -12.250 8.109 1.00 93.81 90 ALA A O 1
ATOM 747 N N . GLN A 1 91 ? -9.094 -11.355 9.558 1.00 94.75 91 GLN A N 1
ATOM 748 C CA . GLN A 1 91 ? -9.161 -12.530 10.427 1.00 94.75 91 GLN A CA 1
ATOM 749 C C . GLN A 1 91 ? -9.850 -13.714 9.737 1.00 94.75 91 GLN A C 1
ATOM 751 O O . GLN A 1 91 ? -9.357 -14.834 9.835 1.00 94.75 91 GLN A O 1
ATOM 756 N N . GLN A 1 92 ? -10.945 -13.468 9.012 1.00 96.06 92 GLN A N 1
ATOM 757 C CA . GLN A 1 92 ? -11.711 -14.507 8.316 1.00 96.06 92 GLN A CA 1
ATOM 758 C C . GLN A 1 92 ? -10.993 -15.045 7.071 1.00 96.06 92 GLN A C 1
ATOM 760 O O . GLN A 1 92 ? -10.993 -16.248 6.826 1.00 96.06 92 GLN A O 1
ATOM 765 N N . THR A 1 93 ? -10.364 -14.169 6.285 1.00 94.06 93 THR A N 1
ATOM 766 C CA . THR A 1 93 ? -9.724 -14.539 5.008 1.00 94.06 93 THR A CA 1
ATOM 767 C C . THR A 1 93 ? -8.240 -14.875 5.140 1.00 94.06 93 THR A C 1
ATOM 769 O O . THR A 1 93 ? -7.654 -15.490 4.252 1.00 94.06 93 THR A O 1
ATOM 772 N N . GLY A 1 94 ? -7.595 -14.442 6.224 1.00 91.56 94 GLY A N 1
ATOM 773 C CA . GLY A 1 94 ? -6.148 -14.544 6.402 1.00 91.56 94 GLY A CA 1
ATOM 774 C C . GLY A 1 94 ? -5.334 -13.532 5.587 1.00 91.56 94 GLY A C 1
ATOM 775 O O . GLY A 1 94 ? -4.093 -13.573 5.665 1.00 91.56 94 GLY A O 1
ATOM 776 N N . VAL A 1 95 ? -5.993 -12.623 4.844 1.00 90.00 95 VAL A N 1
ATOM 777 C CA . VAL A 1 95 ? -5.317 -11.550 4.104 1.00 90.00 95 VAL A CA 1
ATOM 778 C C . VAL A 1 95 ? -4.505 -10.699 5.073 1.00 90.00 95 VAL A C 1
ATOM 780 O O . VAL A 1 95 ? -4.898 -10.452 6.214 1.00 90.00 95 VAL A O 1
ATOM 783 N N . MET A 1 96 ? -3.333 -10.256 4.638 1.00 91.12 96 MET A N 1
ATOM 784 C CA . MET A 1 96 ? -2.527 -9.374 5.466 1.00 91.12 96 MET A CA 1
ATOM 785 C C . MET A 1 96 ? -3.002 -7.930 5.329 1.00 91.12 96 MET A C 1
ATOM 787 O O . MET A 1 96 ? -3.251 -7.476 4.219 1.00 91.12 96 MET A O 1
ATOM 791 N N . LEU A 1 97 ? -3.051 -7.199 6.441 1.00 92.31 97 LEU A N 1
ATOM 792 C CA . LEU A 1 97 ? -3.294 -5.760 6.438 1.00 92.31 97 LEU A CA 1
ATOM 793 C C . LEU A 1 97 ? -1.974 -4.980 6.430 1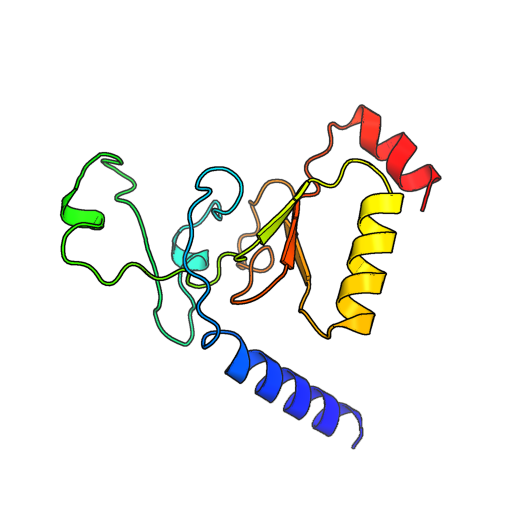.00 92.31 97 LEU A C 1
ATOM 795 O O . LEU A 1 97 ? -1.009 -5.370 7.089 1.00 92.31 97 LEU A O 1
ATOM 799 N N . SER A 1 98 ? -1.953 -3.850 5.731 1.00 91.44 98 SER A N 1
ATOM 800 C CA . SER A 1 98 ? -0.896 -2.834 5.816 1.00 91.44 98 SER A CA 1
ATOM 801 C C . SER A 1 98 ? -1.529 -1.466 6.028 1.00 91.44 98 SER A C 1
ATOM 803 O O . SER A 1 98 ? -2.521 -1.151 5.387 1.00 91.44 98 SER A O 1
ATOM 805 N N . ILE A 1 99 ? -0.980 -0.633 6.909 1.00 90.44 99 ILE A N 1
ATOM 806 C CA . ILE A 1 99 ? -1.600 0.652 7.266 1.00 90.44 99 ILE A CA 1
ATOM 807 C C . ILE A 1 99 ? -0.770 1.799 6.691 1.00 90.44 99 ILE A C 1
ATOM 809 O O . ILE A 1 99 ? 0.437 1.893 6.927 1.00 90.44 99 ILE A O 1
ATOM 813 N N . LYS A 1 100 ? -1.429 2.695 5.957 1.00 86.44 100 LYS A N 1
ATOM 814 C CA . LYS A 1 100 ? -0.839 3.880 5.338 1.00 86.44 100 LYS A CA 1
ATOM 815 C C . LYS A 1 100 ? -1.633 5.118 5.742 1.00 86.44 100 LYS A C 1
ATOM 817 O O . LYS A 1 100 ? -2.813 5.215 5.446 1.00 86.44 100 LYS A O 1
ATOM 822 N N . ALA A 1 101 ? -0.973 6.098 6.348 1.00 82.94 101 ALA A N 1
ATOM 823 C CA . ALA A 1 101 ? -1.547 7.429 6.552 1.00 82.94 101 ALA A CA 1
ATOM 824 C C . ALA A 1 101 ? -1.097 8.378 5.423 1.00 82.94 101 ALA A C 1
ATOM 826 O O . ALA A 1 101 ? -1.602 8.336 4.298 1.00 82.94 101 ALA A O 1
ATOM 827 N N . SER A 1 102 ? -0.080 9.205 5.680 1.00 74.56 102 SER A N 1
ATOM 828 C CA . SER A 1 102 ? 0.500 10.098 4.669 1.00 74.56 102 SER A CA 1
ATOM 829 C C . SER A 1 102 ? 1.415 9.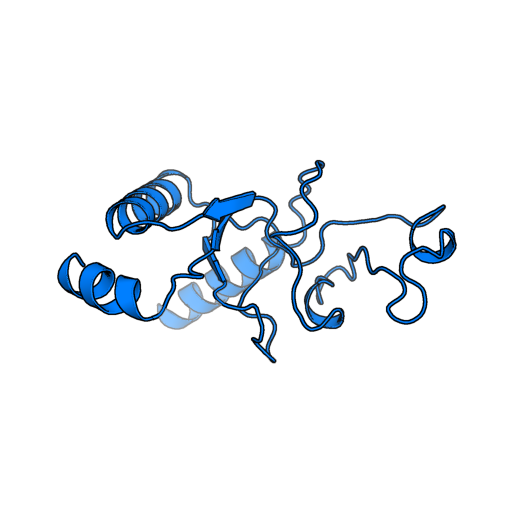369 3.679 1.00 74.56 102 SER A C 1
ATOM 831 O O . SER A 1 102 ? 1.487 9.790 2.531 1.00 74.56 102 SER A O 1
ATOM 833 N N . GLY A 1 103 ? 2.044 8.258 4.081 1.00 68.88 103 GLY A N 1
ATOM 834 C CA . GLY A 1 103 ? 3.001 7.507 3.256 1.00 68.88 103 GLY A CA 1
ATOM 835 C C . GLY A 1 103 ? 4.474 7.874 3.481 1.00 68.88 103 GLY A C 1
ATOM 836 O O . GLY A 1 103 ? 5.331 7.289 2.828 1.00 68.88 103 GLY A O 1
ATOM 837 N N . HIS A 1 104 ? 4.781 8.771 4.426 1.00 81.19 104 HIS A N 1
ATOM 838 C CA . HIS A 1 104 ? 6.147 9.154 4.821 1.00 81.19 104 HIS A CA 1
ATOM 839 C C . HIS A 1 104 ? 6.796 8.146 5.793 1.00 81.19 104 HIS A C 1
ATOM 841 O O . HIS A 1 104 ? 7.447 8.530 6.763 1.00 81.19 104 HIS A O 1
ATOM 847 N N . ASP A 1 105 ? 6.595 6.842 5.583 1.00 80.38 105 ASP A N 1
ATOM 848 C CA . ASP A 1 105 ? 7.324 5.838 6.360 1.00 80.38 105 ASP A CA 1
ATOM 849 C C . ASP A 1 105 ? 8.681 5.571 5.704 1.00 80.38 105 ASP A C 1
ATOM 851 O O . ASP A 1 105 ? 8.792 4.887 4.685 1.00 80.38 105 ASP A O 1
ATOM 855 N N . PHE A 1 106 ? 9.735 6.088 6.333 1.00 81.69 106 PHE A N 1
ATOM 856 C CA . PHE A 1 106 ? 11.120 5.943 5.875 1.00 81.69 106 PHE A CA 1
ATOM 857 C C . PHE A 1 106 ? 11.639 4.497 5.887 1.00 81.69 106 PHE A C 1
ATOM 859 O O . PHE A 1 106 ? 12.752 4.252 5.428 1.00 81.69 106 PHE A O 1
ATOM 866 N N . LYS A 1 107 ? 10.863 3.536 6.404 1.00 84.12 107 LYS A N 1
ATOM 867 C CA . LYS A 1 107 ? 11.243 2.123 6.545 1.00 84.12 107 LYS A CA 1
ATOM 868 C C . LYS A 1 107 ? 10.395 1.174 5.683 1.00 84.12 107 LYS A C 1
ATOM 870 O O . LYS A 1 107 ? 10.530 -0.038 5.837 1.00 84.12 107 LYS A O 1
ATOM 875 N N . GLY A 1 108 ? 9.514 1.690 4.822 1.00 83.25 108 GLY A N 1
ATOM 876 C CA . GLY A 1 108 ? 8.675 0.885 3.927 1.00 83.25 108 GLY A CA 1
ATOM 877 C C . GLY A 1 108 ? 7.599 0.023 4.610 1.00 83.25 108 GLY A C 1
ATOM 878 O O . GLY A 1 108 ? 7.109 -0.929 4.018 1.00 83.25 108 GLY A O 1
ATOM 879 N N . ARG A 1 109 ? 7.211 0.319 5.854 1.00 85.50 109 ARG A N 1
ATOM 880 C CA . ARG A 1 109 ? 6.212 -0.424 6.650 1.00 85.50 109 ARG A CA 1
ATOM 881 C C . ARG A 1 109 ? 4.761 -0.078 6.305 1.00 85.50 109 ARG A C 1
ATOM 883 O O . ARG A 1 109 ? 3.852 -0.758 6.773 1.00 85.50 109 ARG A O 1
ATOM 890 N N . SER A 1 110 ? 4.538 0.969 5.513 1.00 87.69 110 SER A N 1
ATOM 891 C CA . SER A 1 110 ? 3.200 1.402 5.077 1.00 87.69 110 SER A CA 1
ATOM 892 C C . SER A 1 110 ? 2.692 0.705 3.814 1.00 87.69 110 SER A C 1
ATOM 894 O O . SER A 1 110 ? 1.622 1.041 3.309 1.00 87.69 110 SER A O 1
ATOM 896 N N . GLY A 1 111 ? 3.443 -0.263 3.300 1.00 88.44 111 GLY A N 1
ATOM 897 C CA . GLY A 1 111 ? 3.034 -1.119 2.200 1.00 88.44 111 GLY A CA 1
ATOM 898 C C . GLY A 1 111 ? 3.518 -2.533 2.451 1.00 88.44 111 GLY A C 1
ATOM 899 O O . GLY A 1 111 ? 4.482 -2.758 3.189 1.00 88.44 111 GLY A O 1
ATOM 900 N N . ALA A 1 112 ? 2.824 -3.491 1.858 1.00 88.44 112 ALA A N 1
ATOM 901 C CA . ALA A 1 112 ? 3.381 -4.809 1.698 1.00 88.44 112 ALA A CA 1
ATOM 902 C C . ALA A 1 112 ? 2.843 -5.485 0.428 1.00 88.44 112 ALA A C 1
ATOM 904 O O . ALA A 1 112 ? 1.718 -5.223 0.003 1.00 88.44 112 ALA A O 1
ATOM 905 N N . PRO A 1 113 ? 3.624 -6.392 -0.171 1.00 87.38 113 PRO A N 1
ATOM 906 C CA . PRO A 1 113 ? 3.144 -7.199 -1.282 1.00 87.38 113 PRO A CA 1
ATOM 907 C C . PRO A 1 113 ? 1.908 -8.028 -0.876 1.00 87.38 113 PRO A C 1
ATOM 909 O O . PRO A 1 113 ? 1.852 -8.557 0.238 1.00 87.38 113 PRO A O 1
ATOM 912 N N . GLY A 1 114 ? 0.906 -8.121 -1.755 1.00 85.75 114 GLY A N 1
ATOM 913 C CA . GLY A 1 114 ? -0.293 -8.944 -1.533 1.00 85.75 114 GLY A CA 1
ATOM 914 C C . GLY A 1 114 ? -1.222 -8.500 -0.388 1.00 85.75 114 GLY A C 1
ATOM 915 O O . GLY A 1 114 ? -2.205 -9.185 -0.105 1.00 85.75 114 GLY A O 1
ATOM 916 N N . SER A 1 115 ? -0.950 -7.381 0.293 1.00 89.69 115 SER A N 1
ATOM 917 C CA . SER A 1 115 ? -1.769 -6.918 1.418 1.00 89.69 115 SER A CA 1
ATOM 918 C C . SER A 1 115 ? -3.015 -6.135 0.999 1.00 89.69 115 SER A C 1
ATOM 920 O O . SER A 1 115 ? -3.122 -5.567 -0.088 1.00 89.69 115 SER A O 1
ATOM 922 N N . LEU A 1 116 ? -3.968 -6.051 1.921 1.00 91.06 116 LEU A N 1
ATOM 923 C CA . LEU A 1 116 ? -5.030 -5.062 1.899 1.00 91.06 116 LEU A CA 1
ATOM 924 C C . LEU A 1 116 ? -4.561 -3.826 2.676 1.00 91.06 116 LEU A C 1
ATOM 926 O O . LEU A 1 116 ? -4.326 -3.874 3.884 1.00 91.06 116 LEU A O 1
ATOM 930 N N . GLY A 1 117 ? -4.386 -2.722 1.962 1.00 90.94 117 GLY A N 1
ATOM 931 C CA . GLY A 1 117 ? -3.999 -1.440 2.522 1.00 90.94 117 GLY A CA 1
ATOM 932 C C . GLY A 1 117 ? -5.160 -0.755 3.242 1.00 90.94 117 GLY A C 1
ATOM 933 O O . GLY A 1 117 ? -6.256 -0.666 2.707 1.00 90.94 117 GLY A O 1
ATOM 934 N N . LEU A 1 118 ? -4.934 -0.214 4.432 1.00 91.75 118 LEU A N 1
ATOM 935 C CA . LEU A 1 118 ? -5.846 0.723 5.082 1.00 91.75 118 LEU A CA 1
ATOM 936 C C . LEU A 1 118 ? -5.277 2.121 4.912 1.00 91.75 118 LEU A C 1
ATOM 938 O O . LEU A 1 118 ? -4.175 2.399 5.392 1.00 91.75 118 LEU A O 1
ATOM 942 N N . TRP A 1 119 ? -6.001 2.980 4.204 1.00 89.19 119 TRP A N 1
ATOM 943 C CA . TRP A 1 119 ? -5.612 4.364 4.005 1.00 89.19 119 TRP A CA 1
ATOM 944 C C . TRP A 1 119 ? -6.283 5.250 5.053 1.00 89.19 119 TRP A C 1
ATOM 946 O O . TRP A 1 119 ? -7.428 5.660 4.908 1.00 89.19 119 TRP A O 1
ATOM 956 N N . ALA A 1 120 ? -5.554 5.522 6.132 1.00 86.25 120 ALA A N 1
ATOM 957 C CA . ALA A 1 120 ? -6.011 6.310 7.271 1.00 86.25 120 ALA A CA 1
ATOM 958 C C . ALA A 1 120 ? -5.501 7.756 7.168 1.00 86.25 120 ALA A C 1
ATOM 960 O O . ALA A 1 120 ? -4.722 8.221 8.002 1.00 86.25 120 ALA A O 1
ATOM 961 N N . ARG A 1 121 ? -5.873 8.467 6.097 1.00 80.00 121 ARG A N 1
ATOM 962 C CA . ARG A 1 121 ? -5.554 9.894 5.931 1.00 80.00 121 ARG A CA 1
ATOM 963 C C . ARG A 1 121 ? -6.782 10.736 6.263 1.00 80.00 121 ARG A C 1
ATOM 965 O O . ARG A 1 121 ? -7.477 11.218 5.377 1.00 80.00 121 ARG A O 1
ATOM 972 N N . LEU A 1 122 ? -7.022 10.920 7.556 1.00 75.69 122 LEU A N 1
ATOM 973 C CA . LEU A 1 122 ? -8.102 11.770 8.051 1.00 75.69 122 LEU A CA 1
ATOM 974 C C . LEU A 1 122 ? -7.601 13.206 8.317 1.00 75.69 122 LEU A C 1
ATOM 976 O O . LEU A 1 122 ? -6.439 13.390 8.698 1.00 75.69 122 LEU A O 1
ATOM 980 N N . PRO A 1 123 ? -8.447 14.238 8.145 1.00 75.25 123 PRO A N 1
ATOM 981 C CA . PRO A 1 123 ? -8.162 15.587 8.636 1.00 75.25 123 PRO A CA 1
ATOM 982 C C . PRO A 1 123 ? -8.083 15.617 10.169 1.00 75.25 123 PRO A C 1
ATOM 984 O O . PRO A 1 123 ? -8.824 14.889 10.828 1.00 75.25 123 PRO A O 1
ATOM 987 N N . LEU A 1 124 ? -7.254 16.500 10.744 1.00 70.44 124 LEU A N 1
ATOM 988 C CA . LEU A 1 124 ? -7.038 16.633 12.201 1.00 70.44 124 LEU A CA 1
ATOM 989 C C . LEU A 1 124 ? -8.336 16.683 13.026 1.00 70.44 124 LEU A C 1
ATOM 991 O O . LEU A 1 124 ? -8.445 15.972 14.018 1.00 70.44 124 LEU A O 1
ATOM 995 N N . HIS A 1 125 ? -9.346 17.440 12.585 1.00 71.50 125 HIS A N 1
ATOM 996 C CA . HIS A 1 125 ? -10.624 17.546 13.302 1.00 71.50 125 HIS A CA 1
ATOM 997 C C . HIS A 1 125 ? -11.377 16.207 13.400 1.00 71.50 125 HIS A C 1
ATOM 999 O O . HIS A 1 125 ? -12.083 15.965 14.372 1.00 71.50 125 HIS A O 1
ATOM 1005 N N . ARG A 1 126 ? -11.217 15.315 12.415 1.00 70.56 126 ARG A N 1
ATOM 1006 C CA . ARG A 1 126 ? -11.918 14.027 12.366 1.00 70.56 126 ARG A CA 1
ATOM 1007 C C . ARG A 1 126 ? -11.223 12.955 13.212 1.00 70.56 126 ARG A C 1
ATOM 1009 O O . ARG A 1 126 ? -11.886 12.019 13.639 1.00 70.56 126 ARG A O 1
ATOM 1016 N N . TRP A 1 127 ? -9.930 13.107 13.515 1.00 68.25 127 TRP A N 1
ATOM 1017 C CA . TRP A 1 127 ? -9.208 12.174 14.393 1.00 68.25 127 TRP A CA 1
ATOM 1018 C C . TRP A 1 127 ? -9.757 12.155 15.821 1.00 68.25 127 TRP A C 1
ATOM 1020 O O . TRP A 1 127 ? -9.818 11.087 16.419 1.00 68.25 127 TRP A O 1
ATOM 1030 N N . TYR A 1 128 ? -10.188 13.302 16.355 1.00 66.31 128 TYR A N 1
ATOM 1031 C CA . TYR A 1 128 ? -10.762 13.375 17.703 1.00 66.31 128 TYR A CA 1
ATOM 1032 C C . TYR A 1 128 ? -12.041 12.548 17.832 1.00 66.31 128 TYR A C 1
ATOM 1034 O O . TYR A 1 128 ? -12.179 11.782 18.779 1.00 66.31 128 TYR A O 1
ATOM 1042 N N . HIS A 1 129 ? -12.936 12.655 16.849 1.00 66.94 129 HIS A N 1
ATOM 1043 C CA . HIS A 1 129 ? -14.144 11.833 16.793 1.00 66.94 129 HIS A CA 1
ATOM 1044 C C . HIS A 1 129 ? -13.799 10.356 16.574 1.00 66.94 129 HIS A C 1
ATOM 1046 O O . HIS A 1 129 ? -14.267 9.495 17.301 1.00 66.94 129 HIS A O 1
ATOM 1052 N N . PHE A 1 130 ? -12.881 10.071 15.652 1.00 69.06 130 PHE A N 1
ATOM 1053 C CA . PHE A 1 130 ? -12.474 8.707 15.327 1.00 69.06 130 PHE A CA 1
ATOM 1054 C C . PHE A 1 130 ? -11.897 7.923 16.519 1.00 69.06 130 PHE A C 1
ATOM 1056 O O . PHE A 1 130 ? -12.161 6.734 16.644 1.00 69.06 130 PHE A O 1
ATOM 1063 N N . VAL A 1 131 ? -11.101 8.564 17.384 1.00 66.81 131 VAL A N 1
ATOM 1064 C CA . VAL A 1 131 ? -10.537 7.916 18.585 1.00 66.81 131 VAL A CA 1
ATOM 1065 C C . VAL A 1 131 ? -11.588 7.743 19.685 1.00 66.81 131 VAL A C 1
ATOM 1067 O O . VAL A 1 131 ? -11.462 6.824 20.484 1.00 66.81 131 VAL A O 1
ATOM 1070 N N . ALA A 1 132 ? -12.616 8.592 19.727 1.00 67.56 132 ALA A N 1
ATOM 1071 C CA . ALA A 1 132 ? -13.713 8.454 20.684 1.00 67.56 132 ALA A CA 1
ATOM 1072 C C . ALA A 1 132 ? -14.646 7.268 20.364 1.00 67.56 132 ALA A C 1
ATOM 1074 O O . ALA A 1 132 ? -15.335 6.790 21.261 1.00 67.56 132 ALA A O 1
ATOM 1075 N N . ASP A 1 133 ? -14.636 6.791 19.115 1.00 61.00 133 ASP A N 1
ATOM 1076 C CA . ASP A 1 133 ? -15.508 5.723 18.608 1.00 61.00 133 ASP A CA 1
ATOM 1077 C C . ASP A 1 133 ? -14.826 4.329 18.531 1.00 61.00 133 ASP A C 1
ATOM 1079 O O . ASP A 1 133 ? -15.434 3.373 18.040 1.00 61.00 133 ASP A O 1
ATOM 1083 N N . ILE A 1 134 ? -13.559 4.199 18.963 1.00 59.12 134 ILE A N 1
ATOM 1084 C CA . ILE A 1 134 ? -12.783 2.933 19.012 1.00 59.12 134 ILE A CA 1
ATOM 1085 C C . ILE A 1 134 ? -12.827 2.319 20.408 1.00 59.12 134 ILE A C 1
ATOM 1087 O O . ILE A 1 134 ? -13.009 1.079 20.471 1.00 59.12 134 ILE A O 1
#

Secondary structure (DSSP, 8-state):
-HHHHHHHHHHHHHHHHTT-------HHHH--SSGGGTS-TTT----PPPSS-TT-GGGTTTS----TTS-SEEEE--SHHHHHHHHHHHHHH-PPEEEESSS--TTSTT--TT-EEEE----HHHHHHHHHT-

Sequence (134 aa):
MLFDRERRRRRKKRNRMCNDTPRIHLAFLRSLVLPQWETCQRSSQKCLLDSMQPNNSAAWEGMDCEQGSVSPRYIDVRSAEDVQIAFRFAQQTGVMLSIKASGHDFKGRSGAPGSLGLWARLPLHRWYHFVADI

InterPro domains:
  IPR016169 FAD-binding, type PCMH, subdomai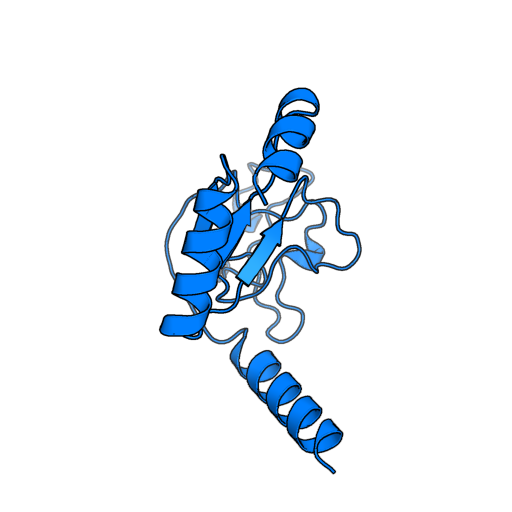n 2 [G3DSA:3.30.465.10] (40-130)

Organism: Dendrothele bispora (strain CBS 962.96) (NCBI:txid1314807)

Foldseek 3Di:
DVVVVVVVVVVVVLVCFAVDFDDDDDPDQWDAPDQVLQAQPPPRAAQDADPVDNPPCVSHPPDPHGRHQTEPAEDADQALVSVVVVVVVCVVVVAAEAEAEPRPDPVSRNTGGRHYYYHNHDDPVSVVVRVVRD